Protein AF-W5NMB2-F1 (afdb_monomer_lite)

InterPro domains:
  IPR001878 Zinc finger, CCHC-type [PF00098] (27-44)
  IPR001878 Zinc finger, CCHC-type [PS50158] (29-44)
  IPR001878 Zinc finger, CCHC-type [PS50158] (66-81)
  IPR001878 Zinc finger, CCHC-type [SM00343] (28-44)
  IPR001878 Zinc finger, CCHC-type [SM00343] (48-62)
  IPR001878 Zinc finger, CCHC-type [SM00343] (65-81)
  IPR036875 Zinc finger, CCHC-type superfamily [SSF57756] (23-62)
  IPR036875 Zinc finger, CCHC-type superfamily [SSF57756] (63-87)

Sequence (102 aa):
PGGVLHPPATFYIGPNWGYLVYPGQPKTCRKCGQEGHLVVNCTEQLWRRCGQVGHAAVSCHHTLVCNLCGEQGHLYRACPKKTKSFASIVAGGGKDQVRTQA

pLDDT: mean 77.11, std 14.07, range [32.47, 91.25]

Radius of gyration: 18.18 Å; chains: 1; bounding box: 44×43×46 Å

Structure (mmCIF, N/CA/C/O backbone):
data_AF-W5NMB2-F1
#
_entry.id   AF-W5NMB2-F1
#
loop_
_atom_site.group_PDB
_atom_site.id
_atom_site.type_symbol
_atom_site.label_atom_id
_atom_site.label_alt_id
_atom_site.label_comp_id
_atom_site.label_asym_id
_atom_site.label_entity_id
_atom_site.label_seq_id
_atom_site.pdbx_PDB_ins_code
_atom_site.Cartn_x
_atom_site.Cartn_y
_atom_site.Cartn_z
_atom_site.occupancy
_atom_site.B_iso_or_equiv
_atom_site.auth_seq_id
_atom_site.auth_comp_id
_atom_site.auth_asym_id
_atom_site.auth_atom_id
_atom_site.pdbx_PDB_model_num
ATOM 1 N N . PRO A 1 1 ? -9.542 -24.004 -5.623 1.00 42.84 1 PRO A N 1
ATOM 2 C CA . PRO A 1 1 ? -8.303 -23.625 -4.900 1.00 42.84 1 PRO A CA 1
ATOM 3 C C . PRO A 1 1 ? -7.428 -22.693 -5.764 1.00 42.84 1 PRO A C 1
ATOM 5 O O . PRO A 1 1 ? -6.552 -23.150 -6.485 1.00 42.84 1 PRO A O 1
ATOM 8 N N . GLY A 1 2 ? -7.730 -21.390 -5.747 1.00 57.59 2 GLY A N 1
ATOM 9 C CA . GLY A 1 2 ? -7.038 -20.355 -6.533 1.00 57.59 2 GLY A CA 1
ATOM 10 C C . GLY A 1 2 ? -5.907 -19.681 -5.755 1.00 57.59 2 GLY A C 1
ATOM 11 O O . GLY A 1 2 ? -5.925 -18.469 -5.574 1.00 57.59 2 GLY A O 1
ATOM 12 N N . GLY A 1 3 ? -4.980 -20.474 -5.216 1.00 61.31 3 GLY A N 1
ATOM 13 C CA . GLY A 1 3 ? -3.795 -19.949 -4.537 1.00 61.31 3 GLY A CA 1
ATOM 14 C C . GLY A 1 3 ? -2.722 -19.519 -5.537 1.00 61.31 3 GLY A C 1
ATOM 15 O O . GLY A 1 3 ? -2.587 -20.114 -6.603 1.00 61.31 3 GLY A O 1
ATOM 16 N N . VAL A 1 4 ? -1.939 -18.501 -5.185 1.00 70.00 4 VAL A N 1
ATOM 17 C CA . VAL A 1 4 ? -0.716 -18.143 -5.916 1.00 70.00 4 VAL A CA 1
ATOM 18 C C . VAL A 1 4 ? 0.434 -19.036 -5.450 1.00 70.00 4 VAL A C 1
ATOM 20 O O . VAL A 1 4 ? 0.690 -19.126 -4.252 1.00 70.00 4 VAL A O 1
ATOM 23 N N . LEU A 1 5 ? 1.128 -19.691 -6.389 1.00 79.19 5 LEU A N 1
ATOM 24 C CA . LEU A 1 5 ? 2.301 -20.534 -6.096 1.00 79.19 5 LEU A CA 1
ATOM 25 C C . LEU A 1 5 ? 3.455 -19.719 -5.502 1.00 79.19 5 LEU A C 1
ATOM 27 O O . LEU A 1 5 ? 4.138 -20.169 -4.586 1.00 79.19 5 LEU A O 1
ATOM 31 N N . HIS A 1 6 ? 3.635 -18.500 -6.007 1.00 81.12 6 HIS A N 1
ATOM 32 C CA . HIS A 1 6 ? 4.664 -17.577 -5.561 1.00 81.12 6 HIS A CA 1
ATOM 33 C C . HIS A 1 6 ? 4.016 -16.275 -5.084 1.00 81.12 6 HIS A C 1
ATOM 35 O O . HIS A 1 6 ? 3.562 -15.482 -5.909 1.00 81.12 6 HIS A O 1
ATOM 41 N N . PRO A 1 7 ? 3.948 -16.016 -3.766 1.00 82.06 7 PRO A N 1
ATOM 42 C CA . PRO A 1 7 ? 3.503 -14.715 -3.288 1.00 82.06 7 PRO A CA 1
ATOM 43 C C . PRO A 1 7 ? 4.491 -13.622 -3.739 1.00 82.06 7 PRO A C 1
ATOM 45 O O . PRO A 1 7 ? 5.706 -13.863 -3.744 1.00 82.06 7 PRO A O 1
ATOM 48 N N . PRO A 1 8 ? 4.002 -12.418 -4.093 1.00 83.75 8 PRO A N 1
ATOM 49 C CA . PRO A 1 8 ? 4.860 -11.296 -4.454 1.00 83.75 8 PRO A CA 1
ATOM 50 C C . PRO A 1 8 ? 5.752 -10.895 -3.276 1.00 83.75 8 PRO A C 1
ATOM 52 O O . PRO A 1 8 ? 5.390 -11.079 -2.112 1.00 83.75 8 PRO A O 1
ATOM 55 N N . ALA A 1 9 ? 6.903 -10.286 -3.572 1.00 85.88 9 ALA A N 1
ATOM 56 C CA . ALA A 1 9 ? 7.874 -9.905 -2.540 1.00 85.88 9 ALA A CA 1
ATOM 57 C C . ALA A 1 9 ? 7.300 -8.933 -1.498 1.00 85.88 9 ALA A C 1
ATOM 59 O O . ALA A 1 9 ? 7.688 -8.937 -0.334 1.00 85.88 9 ALA A O 1
ATOM 60 N N . THR A 1 10 ? 6.343 -8.119 -1.934 1.00 83.94 10 THR A N 1
ATOM 61 C CA . THR A 1 10 ? 5.576 -7.185 -1.120 1.00 83.94 10 THR A CA 1
ATOM 62 C C . THR A 1 10 ? 4.109 -7.585 -1.213 1.00 83.94 10 THR A C 1
ATOM 64 O O . THR A 1 10 ? 3.551 -7.583 -2.310 1.00 83.94 10 THR A O 1
ATOM 67 N N . PHE A 1 11 ? 3.473 -7.878 -0.080 1.00 83.12 11 PHE A N 1
ATOM 68 C CA . PHE A 1 11 ? 2.065 -8.284 -0.034 1.00 83.12 11 PHE A CA 1
ATOM 69 C C . PHE A 1 11 ? 1.335 -7.680 1.170 1.00 83.12 11 PHE A C 1
ATOM 71 O O . PHE A 1 11 ? 1.953 -7.205 2.123 1.00 83.12 11 PHE A O 1
ATOM 78 N N . TYR A 1 12 ? 0.004 -7.702 1.122 1.00 76.88 12 TYR A N 1
ATOM 79 C CA . TYR A 1 12 ? -0.858 -7.224 2.200 1.00 76.88 12 TYR A CA 1
ATOM 80 C C . TYR A 1 12 ? -1.660 -8.386 2.787 1.00 76.88 12 TYR A C 1
ATOM 82 O O . TYR A 1 12 ? -2.298 -9.128 2.044 1.00 76.88 12 TYR A O 1
ATOM 90 N N . ILE A 1 13 ? -1.664 -8.512 4.114 1.00 81.81 13 ILE A N 1
ATOM 91 C CA . ILE A 1 13 ? -2.620 -9.338 4.863 1.00 81.81 13 ILE A CA 1
ATOM 92 C C . ILE A 1 13 ? -3.514 -8.365 5.631 1.00 81.81 13 ILE A C 1
ATOM 94 O O . ILE A 1 13 ? -3.160 -7.881 6.711 1.00 81.81 13 ILE A O 1
ATOM 98 N N . GLY A 1 14 ? -4.640 -8.000 5.019 1.00 76.19 14 GLY A N 1
ATOM 99 C CA . GLY A 1 14 ? -5.503 -6.925 5.508 1.00 76.19 14 GLY A CA 1
ATOM 100 C C . GLY A 1 14 ? -4.740 -5.592 5.608 1.00 76.19 14 GLY A C 1
ATOM 101 O O . GLY A 1 14 ? -4.215 -5.112 4.601 1.00 76.19 14 GLY A O 1
ATOM 102 N N . PRO A 1 15 ? -4.636 -4.969 6.798 1.00 69.81 15 PRO A N 1
ATOM 103 C CA . PRO A 1 15 ? -3.921 -3.704 6.975 1.00 69.81 15 PRO A CA 1
ATOM 104 C C . PRO A 1 15 ? -2.397 -3.862 7.071 1.00 69.81 15 PRO A C 1
ATOM 106 O O . PRO A 1 15 ? -1.683 -2.857 7.046 1.00 69.81 15 PRO A O 1
ATOM 109 N N . ASN A 1 16 ? -1.898 -5.091 7.215 1.00 77.81 16 ASN A N 1
ATOM 110 C CA . ASN A 1 16 ? -0.488 -5.347 7.465 1.00 77.81 16 ASN A CA 1
ATOM 111 C C . ASN A 1 16 ? 0.248 -5.537 6.145 1.00 77.81 16 ASN A C 1
ATOM 113 O O . ASN A 1 16 ? -0.084 -6.423 5.358 1.00 77.81 16 ASN A O 1
ATOM 117 N N . TRP A 1 17 ? 1.263 -4.710 5.922 1.00 80.75 17 TRP A N 1
ATOM 118 C CA . TRP A 1 17 ? 2.194 -4.887 4.820 1.00 80.75 17 TRP A CA 1
ATOM 119 C C . TRP A 1 17 ? 3.319 -5.829 5.268 1.00 80.75 17 TRP A C 1
ATOM 121 O O . TRP A 1 17 ? 4.010 -5.548 6.246 1.00 80.75 17 TRP A O 1
ATOM 131 N N . GLY A 1 18 ? 3.471 -6.951 4.562 1.00 85.69 18 GLY A N 1
ATOM 132 C CA . GLY A 1 18 ? 4.564 -7.905 4.726 1.00 85.69 18 GLY A CA 1
ATOM 133 C C . GLY A 1 18 ? 5.584 -7.852 3.586 1.00 85.69 18 GLY A C 1
ATOM 134 O O . GLY A 1 18 ? 5.281 -7.447 2.457 1.00 85.69 18 GLY A O 1
ATOM 135 N N . TYR A 1 19 ? 6.799 -8.297 3.900 1.00 88.62 19 TYR A N 1
ATOM 136 C CA . TYR A 1 19 ? 7.879 -8.510 2.943 1.00 88.62 19 TYR A CA 1
ATOM 137 C C . TYR A 1 19 ? 8.383 -9.949 3.064 1.00 88.62 19 TYR A C 1
ATOM 139 O O . TYR A 1 19 ? 8.666 -10.405 4.170 1.00 88.62 19 TYR A O 1
ATOM 147 N N . LEU A 1 20 ? 8.487 -10.659 1.944 1.00 88.25 20 LEU A N 1
ATOM 148 C CA . LEU A 1 20 ? 8.987 -12.033 1.886 1.00 88.25 20 LEU A CA 1
ATOM 149 C C . LEU A 1 20 ? 9.894 -12.176 0.673 1.00 88.25 20 LEU A C 1
ATOM 151 O O . LEU A 1 20 ? 9.451 -11.926 -0.444 1.00 88.25 20 LEU A O 1
ATOM 155 N N . VAL A 1 21 ? 11.134 -12.611 0.894 1.00 88.38 21 VAL A N 1
ATOM 156 C CA . VAL A 1 21 ? 12.099 -12.891 -0.174 1.00 88.38 21 VAL A CA 1
ATOM 157 C C . VAL A 1 21 ? 12.674 -14.280 -0.007 1.00 88.38 21 VAL A C 1
ATOM 159 O O . VAL A 1 21 ? 13.128 -14.632 1.078 1.00 88.38 21 VAL A O 1
ATOM 162 N N . TYR A 1 22 ? 12.674 -15.051 -1.091 1.00 89.69 22 TYR A N 1
ATOM 163 C CA . TYR A 1 22 ? 13.294 -16.371 -1.153 1.00 89.69 22 TYR A CA 1
ATOM 164 C C . TYR A 1 22 ? 13.955 -16.607 -2.522 1.00 89.69 22 TYR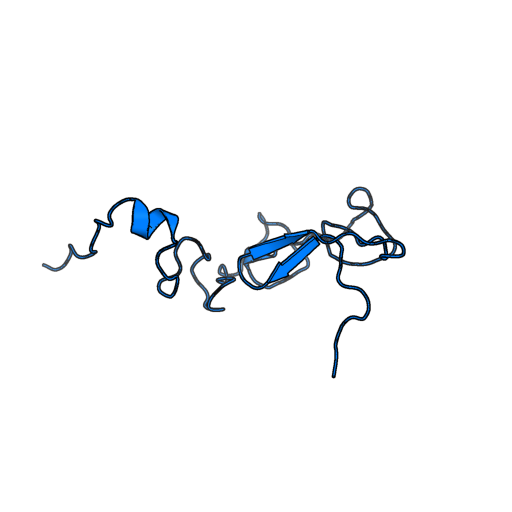 A C 1
ATOM 166 O O . TYR A 1 22 ? 13.579 -15.965 -3.511 1.00 89.69 22 TYR A O 1
ATOM 174 N N . PRO A 1 23 ? 14.956 -17.504 -2.606 1.00 91.25 23 PRO A N 1
ATOM 175 C CA . PRO A 1 23 ? 15.595 -17.853 -3.872 1.00 91.25 23 PRO A CA 1
ATOM 176 C C . PRO A 1 23 ? 14.581 -18.377 -4.896 1.00 91.25 23 PRO A C 1
ATOM 178 O O . PRO A 1 23 ? 13.762 -19.233 -4.577 1.00 91.25 23 PRO A O 1
ATOM 181 N N . GLY A 1 24 ? 14.634 -17.865 -6.127 1.00 87.62 24 GLY A N 1
ATOM 182 C CA . GLY A 1 24 ? 13.701 -18.246 -7.196 1.00 87.62 24 GLY A CA 1
ATOM 183 C C . GLY A 1 24 ? 12.357 -17.510 -7.178 1.00 87.62 24 GLY A C 1
ATOM 184 O O . GLY A 1 24 ? 11.517 -17.781 -8.029 1.00 87.62 24 GLY A O 1
ATOM 185 N N . GLN A 1 25 ? 12.144 -16.561 -6.260 1.00 87.69 25 GLN A N 1
ATOM 186 C CA . GLN A 1 25 ? 10.933 -15.744 -6.268 1.00 87.69 25 GLN A CA 1
ATOM 187 C C . GLN A 1 25 ? 10.862 -14.858 -7.530 1.00 87.69 25 GLN A C 1
ATOM 189 O O . GLN A 1 25 ? 11.821 -14.128 -7.823 1.00 87.69 25 GLN A O 1
ATOM 194 N N . PRO A 1 26 ? 9.726 -14.852 -8.251 1.00 87.06 26 PRO A N 1
ATOM 195 C CA . PRO A 1 26 ? 9.517 -13.974 -9.394 1.00 87.06 26 PRO A CA 1
ATOM 196 C C . PRO A 1 26 ? 9.627 -12.494 -9.017 1.00 87.06 26 PRO A C 1
ATOM 198 O O . PRO A 1 26 ? 9.129 -12.039 -7.982 1.00 87.06 26 PRO A O 1
ATOM 201 N N . LYS A 1 27 ? 10.268 -11.704 -9.884 1.00 84.75 27 LYS A N 1
ATOM 202 C CA . LYS A 1 27 ? 10.339 -10.251 -9.706 1.00 84.75 27 LYS A CA 1
ATOM 203 C C . LYS A 1 27 ? 9.006 -9.622 -10.099 1.00 84.75 27 LYS A C 1
ATOM 205 O O . LYS A 1 27 ? 8.700 -9.466 -11.278 1.00 84.75 27 LYS A O 1
ATOM 210 N N . THR A 1 28 ? 8.253 -9.204 -9.091 1.00 87.25 28 THR A N 1
ATOM 211 C CA . THR A 1 28 ? 6.995 -8.470 -9.253 1.00 87.25 28 THR A CA 1
ATOM 212 C C . THR A 1 28 ? 7.207 -6.970 -9.075 1.00 87.25 28 THR A C 1
ATOM 214 O O . THR A 1 28 ? 7.939 -6.526 -8.181 1.00 87.25 28 THR A O 1
ATOM 217 N N . CYS A 1 29 ? 6.506 -6.162 -9.861 1.00 86.56 29 CYS A N 1
ATOM 218 C CA . CYS A 1 29 ? 6.466 -4.720 -9.699 1.00 86.56 29 CYS A CA 1
ATOM 219 C C . CYS A 1 29 ? 5.879 -4.353 -8.328 1.00 86.56 29 CYS A C 1
ATOM 221 O O . CYS A 1 29 ? 4.721 -4.636 -8.040 1.00 86.56 29 CYS A O 1
ATOM 223 N N . ARG A 1 30 ? 6.639 -3.647 -7.482 1.00 82.31 30 ARG A N 1
ATOM 224 C CA . ARG A 1 30 ? 6.155 -3.225 -6.150 1.00 82.31 30 ARG A CA 1
ATOM 225 C C . ARG A 1 30 ? 5.009 -2.207 -6.209 1.00 82.31 30 ARG A C 1
ATOM 227 O O . ARG A 1 30 ? 4.324 -2.008 -5.212 1.00 82.31 30 ARG A O 1
ATOM 234 N N . LYS A 1 31 ? 4.811 -1.553 -7.360 1.00 81.56 31 LYS A N 1
ATOM 235 C CA . LYS A 1 31 ? 3.757 -0.555 -7.563 1.00 81.56 31 LYS A CA 1
ATOM 236 C C . LYS A 1 31 ? 2.426 -1.214 -7.902 1.00 81.56 31 LYS A C 1
ATOM 238 O O . LYS A 1 31 ? 1.458 -0.924 -7.205 1.00 81.56 31 LYS A O 1
ATOM 243 N N . CYS A 1 32 ? 2.363 -2.109 -8.894 1.00 83.00 32 CYS A N 1
ATOM 244 C CA . CYS A 1 32 ? 1.117 -2.759 -9.336 1.00 83.00 32 CYS A CA 1
ATOM 245 C C . CYS A 1 32 ? 0.953 -4.218 -8.864 1.00 83.00 32 CYS A C 1
ATOM 247 O O . CYS A 1 32 ? -0.177 -4.637 -8.632 1.00 83.00 32 CYS A O 1
ATOM 249 N N . GLY A 1 33 ? 2.041 -4.943 -8.603 1.00 80.88 33 GLY A N 1
ATOM 250 C CA . GLY A 1 33 ? 2.051 -6.355 -8.199 1.00 80.88 33 GLY A CA 1
ATOM 251 C C . GLY A 1 33 ? 2.241 -7.344 -9.353 1.00 80.88 33 GLY A C 1
ATOM 252 O O . GLY A 1 33 ? 2.428 -8.524 -9.091 1.00 80.88 33 GLY A O 1
ATOM 253 N N . GLN A 1 34 ? 2.227 -6.875 -10.605 1.00 83.12 34 GLN A N 1
ATOM 254 C CA . GLN A 1 34 ? 2.389 -7.714 -11.796 1.00 83.12 34 GLN A CA 1
ATOM 255 C C . GLN A 1 34 ? 3.854 -8.074 -12.061 1.00 83.12 34 GLN A C 1
ATOM 257 O O . GLN A 1 34 ? 4.767 -7.324 -11.703 1.00 83.12 34 GLN A O 1
ATOM 262 N N . GLU A 1 35 ? 4.071 -9.209 -12.713 1.00 84.50 35 GLU A N 1
ATOM 263 C CA . GLU A 1 35 ? 5.388 -9.662 -13.167 1.00 84.50 35 GLU A CA 1
ATOM 264 C C . GLU A 1 35 ? 5.810 -8.964 -14.475 1.00 84.50 35 GLU A C 1
ATOM 266 O O . GLU A 1 35 ? 5.037 -8.243 -15.109 1.00 84.50 35 GLU A O 1
ATOM 271 N N . GLY A 1 36 ? 7.076 -9.130 -14.867 1.00 87.12 36 GLY A N 1
ATOM 272 C CA . GLY A 1 36 ? 7.588 -8.665 -16.164 1.00 87.12 36 GLY A CA 1
ATOM 273 C C . GLY A 1 36 ? 8.079 -7.213 -16.216 1.00 87.12 36 GLY A C 1
ATOM 274 O O . GLY A 1 36 ? 8.689 -6.822 -17.207 1.00 87.12 36 GLY A O 1
ATOM 275 N N . HIS A 1 37 ? 7.893 -6.412 -15.160 1.00 90.25 37 HIS A N 1
ATOM 276 C CA . HIS A 1 37 ? 8.438 -5.051 -15.097 1.00 90.25 37 HIS A CA 1
ATOM 277 C C . HIS A 1 37 ? 8.801 -4.597 -13.674 1.00 90.25 37 HIS A C 1
ATOM 279 O O . HIS A 1 37 ? 8.346 -5.143 -12.670 1.00 90.25 37 HIS A O 1
ATOM 285 N N . LEU A 1 38 ? 9.638 -3.558 -13.590 1.00 88.12 38 LEU A N 1
ATOM 286 C CA . LEU A 1 38 ? 9.994 -2.876 -12.343 1.00 88.12 38 LEU A CA 1
ATOM 287 C C . LEU A 1 38 ? 9.169 -1.597 -12.169 1.00 88.12 38 LEU A C 1
ATOM 289 O O . LEU A 1 38 ? 8.570 -1.099 -13.116 1.00 88.12 38 LEU A O 1
ATOM 293 N N . VAL A 1 39 ? 9.189 -1.027 -10.959 1.00 85.38 39 VAL A N 1
ATOM 294 C CA . VAL A 1 39 ? 8.443 0.202 -10.618 1.00 85.38 39 VAL A CA 1
ATOM 295 C C . VAL A 1 39 ? 8.721 1.346 -11.597 1.00 85.38 39 VAL A C 1
ATOM 297 O O . VAL A 1 39 ? 7.796 2.062 -11.962 1.00 85.38 39 VAL A O 1
ATOM 300 N N . VAL A 1 40 ? 9.971 1.477 -12.049 1.00 87.19 40 VAL A N 1
ATOM 301 C CA . VAL A 1 40 ? 10.404 2.513 -13.001 1.00 87.19 40 VAL A CA 1
ATOM 302 C C . VAL A 1 40 ? 9.724 2.408 -14.368 1.00 87.19 40 VAL A C 1
ATOM 304 O O . VAL A 1 40 ? 9.495 3.423 -15.007 1.00 87.19 40 VAL A O 1
ATOM 307 N N . ASN A 1 41 ? 9.331 1.199 -14.774 1.00 89.25 41 ASN A N 1
ATOM 308 C CA . ASN A 1 41 ? 8.675 0.926 -16.054 1.00 89.25 41 ASN A CA 1
ATOM 309 C C . ASN A 1 41 ? 7.163 0.701 -15.880 1.00 89.25 41 ASN A C 1
ATOM 311 O O . ASN A 1 41 ? 6.503 0.173 -16.769 1.00 89.25 41 ASN A O 1
ATOM 315 N N . CYS A 1 42 ? 6.606 1.036 -14.712 1.00 87.12 42 CYS A N 1
ATOM 316 C CA . CYS A 1 42 ? 5.207 0.779 -14.399 1.00 87.12 42 CYS A CA 1
ATOM 317 C C . CYS A 1 42 ? 4.317 1.941 -14.851 1.00 87.12 42 CYS A C 1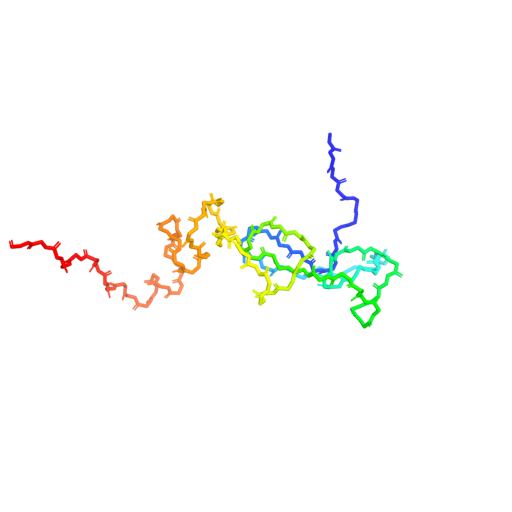
ATOM 319 O O . CYS A 1 42 ? 4.225 2.976 -14.178 1.00 87.12 42 CYS A O 1
ATOM 321 N N . THR A 1 43 ? 3.619 1.731 -15.963 1.00 85.12 43 THR A N 1
ATOM 322 C CA . THR A 1 43 ? 2.661 2.674 -16.561 1.00 85.12 43 THR A CA 1
ATOM 323 C C . THR A 1 43 ? 1.332 2.743 -15.807 1.00 85.12 43 THR A C 1
ATOM 325 O O . THR A 1 43 ? 0.646 3.762 -15.861 1.00 85.12 43 THR A O 1
ATOM 328 N N . GLU A 1 44 ? 1.001 1.705 -15.039 1.00 81.44 44 GLU A N 1
ATOM 329 C CA . GLU A 1 44 ? -0.236 1.618 -14.264 1.00 81.44 44 GLU A CA 1
ATOM 330 C C . GLU A 1 44 ? -0.346 2.739 -13.220 1.00 81.44 44 GLU A C 1
ATOM 332 O O . GLU A 1 44 ? 0.552 2.944 -12.396 1.00 81.44 44 GLU A O 1
ATOM 337 N N . GLN A 1 45 ? -1.470 3.451 -13.207 1.00 78.44 45 GLN A N 1
ATOM 338 C CA . GLN A 1 45 ? -1.827 4.384 -12.136 1.00 78.44 45 GLN A CA 1
ATOM 339 C C . GLN A 1 45 ? -2.687 3.631 -11.129 1.00 78.44 45 GLN A C 1
ATOM 341 O O . GLN A 1 45 ? -3.720 3.080 -11.495 1.00 78.44 45 GLN A O 1
ATOM 346 N N . LEU A 1 46 ? -2.251 3.525 -9.871 1.00 76.50 46 LEU A N 1
ATOM 347 C CA . LEU A 1 46 ? -2.964 2.697 -8.895 1.00 76.50 46 LEU A CA 1
ATOM 348 C C . LEU A 1 46 ? -3.172 3.436 -7.582 1.00 76.50 46 LEU A C 1
ATOM 350 O O . LEU A 1 46 ? -2.218 3.882 -6.939 1.00 76.50 46 LEU A O 1
ATOM 354 N N . TRP A 1 47 ? -4.426 3.465 -7.141 1.00 80.81 47 TRP A N 1
ATOM 355 C CA . TRP A 1 47 ? -4.831 4.004 -5.858 1.00 80.81 47 TRP A CA 1
ATOM 356 C C . TRP A 1 47 ? -5.561 2.955 -5.026 1.00 80.81 47 TRP A C 1
ATOM 358 O O . TRP A 1 47 ? -6.778 2.804 -5.041 1.00 80.81 47 TRP A O 1
ATOM 368 N N . ARG A 1 48 ? -4.793 2.243 -4.205 1.00 75.81 48 ARG A N 1
ATOM 369 C CA . ARG A 1 48 ? -5.287 1.070 -3.470 1.00 75.81 48 ARG A CA 1
ATOM 370 C C . ARG A 1 48 ? -6.239 1.390 -2.312 1.00 75.81 48 ARG A C 1
ATOM 372 O O . ARG A 1 48 ? -6.803 0.472 -1.735 1.00 75.81 48 ARG A O 1
ATOM 379 N N . ARG A 1 49 ? -6.415 2.665 -1.938 1.00 77.94 49 ARG A N 1
ATOM 380 C CA . ARG A 1 49 ? -7.242 3.047 -0.775 1.00 77.94 49 ARG A CA 1
ATOM 381 C C . ARG A 1 49 ? -8.739 3.105 -1.062 1.00 77.94 49 ARG A C 1
ATOM 383 O O . ARG A 1 49 ? -9.511 3.148 -0.116 1.00 77.94 49 ARG A O 1
ATOM 390 N N . CYS A 1 50 ? -9.143 3.120 -2.327 1.00 79.94 50 CYS A N 1
ATOM 391 C CA . CYS A 1 50 ? -10.555 3.070 -2.715 1.00 79.94 50 CYS A CA 1
ATOM 392 C C . CYS A 1 50 ? -11.011 1.672 -3.165 1.00 79.94 50 CYS A C 1
ATOM 394 O O . CYS A 1 50 ? -12.148 1.497 -3.587 1.00 79.94 50 CYS A O 1
ATOM 396 N N . GLY A 1 51 ? -10.116 0.677 -3.131 1.00 73.56 51 GLY A N 1
ATOM 397 C CA . GLY A 1 51 ? -10.395 -0.676 -3.617 1.00 73.56 51 GLY A CA 1
ATOM 398 C C . GLY A 1 51 ? -10.406 -0.835 -5.144 1.00 73.56 51 GLY A C 1
ATOM 399 O O . GLY A 1 51 ? -10.498 -1.962 -5.615 1.00 73.56 51 GLY A O 1
ATOM 400 N N . GLN A 1 52 ? -10.268 0.249 -5.916 1.00 74.56 52 GLN A N 1
ATOM 401 C CA . GLN A 1 52 ? -10.190 0.224 -7.381 1.00 74.56 52 GLN A CA 1
ATOM 402 C C . GLN A 1 52 ? -8.762 0.484 -7.882 1.00 74.56 52 GLN A C 1
ATOM 404 O O . GLN A 1 52 ? -7.957 1.156 -7.235 1.00 74.56 52 GLN A O 1
ATOM 409 N N . VAL A 1 53 ? -8.440 -0.061 -9.053 1.00 73.12 53 VAL A N 1
ATOM 410 C CA . VAL A 1 53 ? -7.164 0.147 -9.760 1.00 73.12 53 VAL A CA 1
ATOM 411 C C . VAL A 1 53 ? -7.378 1.048 -10.983 1.00 73.12 53 VAL A C 1
ATOM 413 O O . VAL A 1 53 ? -8.515 1.290 -11.372 1.00 73.12 53 VAL A O 1
ATOM 416 N N . GLY A 1 54 ? -6.307 1.583 -11.576 1.00 79.50 54 GLY A N 1
ATOM 417 C CA . GLY A 1 54 ? -6.384 2.353 -12.828 1.00 79.50 54 GLY A CA 1
ATOM 418 C C . GLY A 1 54 ? -6.435 3.880 -12.685 1.00 79.50 54 GLY A C 1
ATOM 419 O O . GLY A 1 54 ? -6.605 4.574 -13.681 1.00 79.50 54 GLY A O 1
ATOM 420 N N . HIS A 1 55 ? -6.273 4.437 -11.481 1.00 81.69 55 HIS A N 1
ATOM 421 C CA . HIS A 1 55 ? -6.179 5.886 -11.279 1.00 81.69 55 HIS A CA 1
ATOM 422 C C . HIS A 1 55 ? -5.211 6.268 -10.152 1.00 81.69 55 HIS A C 1
ATOM 424 O O . HIS A 1 55 ? -4.845 5.452 -9.303 1.00 81.69 55 HIS A O 1
ATOM 430 N N . ALA A 1 56 ? -4.784 7.530 -10.148 1.00 82.25 56 ALA A N 1
ATOM 431 C CA . ALA A 1 56 ? -3.952 8.114 -9.100 1.00 82.25 56 ALA A CA 1
ATOM 432 C C . ALA A 1 56 ? -4.806 8.705 -7.968 1.00 82.25 56 ALA A C 1
ATOM 434 O O . ALA A 1 56 ? -5.980 9.003 -8.154 1.00 82.25 56 ALA A O 1
ATOM 435 N N . ALA A 1 57 ? -4.189 8.956 -6.811 1.00 78.56 57 ALA A N 1
ATOM 436 C CA . ALA A 1 57 ? -4.843 9.544 -5.636 1.00 78.56 57 ALA A CA 1
ATOM 437 C C . ALA A 1 57 ? -5.687 10.793 -5.946 1.00 78.56 57 ALA A C 1
ATOM 439 O O . ALA A 1 57 ? -6.782 10.949 -5.418 1.00 78.56 57 ALA A O 1
ATOM 440 N N . VAL A 1 58 ? -5.160 11.666 -6.809 1.00 81.38 58 VAL A N 1
ATOM 441 C CA . VAL A 1 58 ? -5.767 12.952 -7.189 1.00 81.38 58 VAL A CA 1
ATOM 442 C C . VAL A 1 58 ? -7.023 12.764 -8.044 1.00 81.38 58 VAL A C 1
ATOM 444 O O . VAL A 1 58 ? -7.928 13.586 -7.994 1.00 81.38 58 VAL A O 1
ATOM 447 N N . SER A 1 59 ? -7.101 11.664 -8.789 1.00 81.81 59 SER A N 1
ATOM 448 C CA . SER A 1 59 ? -8.217 11.335 -9.683 1.00 81.81 59 SER A CA 1
ATOM 449 C C . SER A 1 59 ? -9.197 10.337 -9.052 1.00 81.81 59 SER A C 1
ATOM 451 O O . SER A 1 59 ? -10.036 9.763 -9.741 1.00 81.81 59 SER A O 1
ATOM 453 N N . CYS A 1 60 ? -9.075 10.073 -7.747 1.00 83.50 60 CYS A N 1
ATOM 454 C CA . CYS A 1 60 ? -9.965 9.166 -7.035 1.00 83.50 60 CYS A CA 1
ATOM 455 C C . CYS A 1 60 ? -11.275 9.872 -6.677 1.00 83.50 60 CYS A C 1
ATOM 457 O O . CYS A 1 60 ? -11.323 10.665 -5.741 1.00 83.50 60 CYS A O 1
ATOM 459 N N . HIS A 1 61 ? -12.356 9.512 -7.366 1.00 84.31 61 HIS A N 1
ATOM 460 C CA . HIS A 1 61 ? -13.717 9.968 -7.042 1.00 84.31 61 HIS A CA 1
ATOM 461 C C . HIS A 1 61 ? -14.484 8.995 -6.136 1.00 84.31 61 HIS A C 1
ATOM 463 O O . HIS A 1 61 ? -15.675 9.162 -5.901 1.00 84.31 61 HIS A O 1
ATOM 469 N N . HIS A 1 62 ? -13.822 7.934 -5.675 1.00 83.31 62 HIS A N 1
ATOM 470 C CA . HIS A 1 62 ? -14.438 6.877 -4.882 1.00 83.31 62 HIS A CA 1
ATOM 471 C C . HIS A 1 62 ? -14.187 7.092 -3.391 1.00 83.31 62 HIS A C 1
ATOM 473 O O . HIS A 1 62 ? -13.159 7.641 -2.979 1.00 83.31 62 HIS A O 1
ATOM 479 N N . THR A 1 63 ? -15.124 6.621 -2.574 1.00 84.75 63 THR A N 1
ATOM 480 C CA . THR A 1 63 ? -14.977 6.590 -1.121 1.00 84.75 63 THR A CA 1
ATOM 481 C C . THR A 1 63 ? -13.834 5.660 -0.726 1.00 84.75 63 THR A C 1
ATOM 483 O O . THR A 1 63 ? -13.559 4.636 -1.353 1.00 84.75 63 THR A O 1
ATOM 486 N N . LEU A 1 64 ? -13.123 6.041 0.333 1.00 86.69 64 LEU A N 1
ATOM 487 C CA . LEU A 1 64 ? -12.053 5.217 0.882 1.00 86.69 64 LEU A CA 1
ATOM 488 C C . LEU A 1 64 ? -12.648 3.928 1.446 1.00 86.69 64 LEU A C 1
ATOM 490 O O . LEU A 1 64 ? -13.673 3.982 2.118 1.00 86.69 64 LEU A O 1
ATOM 494 N N . VAL A 1 65 ? -11.990 2.801 1.206 1.00 88.06 65 VAL A N 1
ATOM 495 C CA . VAL A 1 65 ? -12.374 1.491 1.734 1.00 88.06 65 VAL A CA 1
ATOM 496 C C . VAL A 1 65 ? -11.398 1.104 2.835 1.00 88.06 65 VAL A C 1
ATOM 498 O O . VAL A 1 65 ? -10.176 1.240 2.707 1.00 88.06 65 VAL A O 1
ATOM 501 N N . CYS A 1 66 ? -11.932 0.610 3.943 1.00 87.12 66 CYS A N 1
ATOM 502 C CA . CYS A 1 66 ? -11.133 0.166 5.062 1.00 87.12 66 CYS A CA 1
ATOM 503 C C . CYS A 1 66 ? -10.496 -1.199 4.784 1.00 87.12 66 CYS A C 1
ATOM 505 O O . CYS A 1 66 ? -11.187 -2.204 4.662 1.00 87.12 66 CYS A O 1
ATOM 507 N N . ASN A 1 67 ? -9.164 -1.267 4.814 1.00 82.56 67 ASN A N 1
ATOM 508 C CA . ASN A 1 67 ? -8.417 -2.517 4.606 1.00 82.56 67 ASN A CA 1
ATOM 509 C C . ASN A 1 67 ? -8.563 -3.560 5.736 1.00 82.56 67 ASN A C 1
ATOM 511 O O . ASN A 1 67 ? -7.973 -4.632 5.641 1.00 82.56 67 ASN A O 1
ATOM 515 N N . LEU A 1 68 ? -9.277 -3.243 6.825 1.00 84.81 68 LEU A N 1
ATOM 516 C CA . LEU A 1 68 ? -9.567 -4.194 7.905 1.00 84.81 68 LEU A CA 1
ATOM 517 C C . LEU A 1 68 ? -10.991 -4.743 7.818 1.00 84.81 68 LEU A C 1
ATOM 519 O O . LEU A 1 68 ? -11.161 -5.954 7.868 1.00 84.81 68 LEU A O 1
ATOM 523 N N . CYS A 1 69 ? -12.003 -3.876 7.721 1.00 87.38 69 CYS A N 1
ATOM 524 C CA . CYS A 1 69 ? -13.408 -4.300 7.747 1.00 87.38 69 CYS A CA 1
ATOM 525 C C . CYS A 1 69 ? -14.099 -4.304 6.378 1.00 87.38 69 CYS A C 1
ATOM 527 O O . CYS A 1 69 ? -15.227 -4.776 6.292 1.00 87.38 69 CYS A O 1
ATOM 529 N N . GLY A 1 70 ? -13.467 -3.762 5.334 1.00 85.81 70 GLY A N 1
ATOM 530 C CA . GLY A 1 70 ? -14.036 -3.666 3.986 1.00 85.81 70 GLY A CA 1
ATOM 531 C C . GLY A 1 70 ? -15.110 -2.587 3.804 1.00 85.81 70 GLY A C 1
ATOM 532 O O . GLY A 1 70 ? -15.597 -2.407 2.693 1.00 85.81 70 GLY A O 1
ATOM 533 N N . GLU A 1 71 ? -15.479 -1.852 4.855 1.00 88.69 71 GLU A N 1
ATOM 534 C CA . GLU A 1 71 ? -16.489 -0.790 4.772 1.00 88.69 71 GLU A CA 1
ATOM 535 C C . GLU A 1 71 ? -15.919 0.496 4.163 1.00 88.69 71 GLU A C 1
ATOM 537 O O . GLU A 1 71 ? -14.730 0.802 4.292 1.00 88.69 71 GLU A O 1
ATOM 542 N N . GLN A 1 72 ? -16.787 1.263 3.507 1.00 89.50 72 GLN A N 1
ATOM 543 C CA . GLN A 1 72 ? -16.445 2.547 2.902 1.00 89.50 72 GLN A CA 1
ATOM 544 C C . GLN A 1 72 ? -16.468 3.696 3.927 1.00 89.50 72 GLN A C 1
ATOM 546 O O . GLN A 1 72 ? -17.051 3.595 5.005 1.00 89.50 72 GLN A O 1
ATOM 551 N N . GLY A 1 73 ? -15.841 4.819 3.577 1.00 88.62 73 GLY A N 1
ATOM 552 C CA . GLY A 1 73 ? -15.884 6.075 4.331 1.00 88.62 73 GLY A CA 1
ATOM 553 C C . GLY A 1 73 ? -14.761 6.258 5.354 1.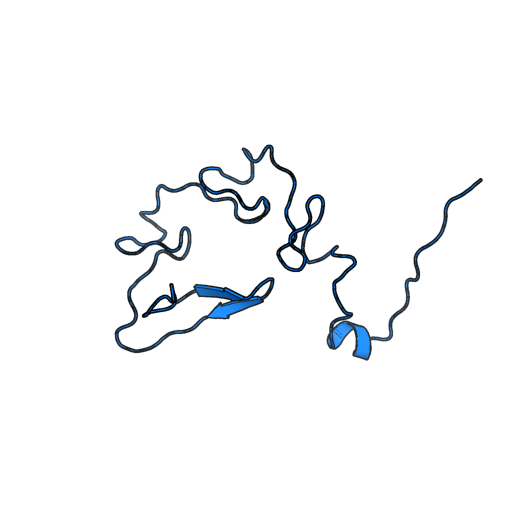00 88.62 73 GLY A C 1
ATOM 554 O O . GLY A 1 73 ? -14.607 7.352 5.890 1.00 88.62 73 GLY A O 1
ATOM 555 N N . HIS A 1 74 ? -13.931 5.241 5.602 1.00 89.00 74 HIS A N 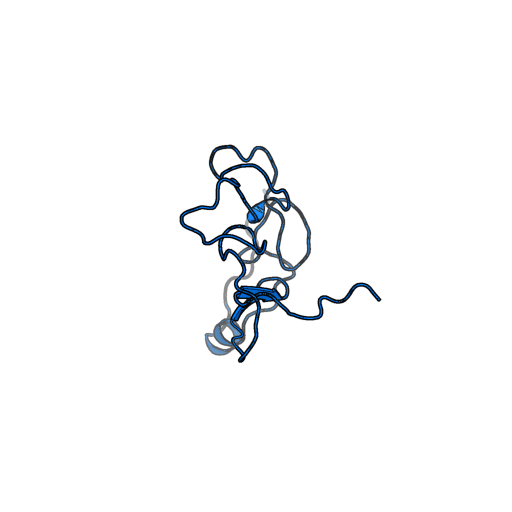1
ATOM 556 C CA . HIS A 1 74 ? -12.807 5.349 6.532 1.00 89.00 74 HIS A CA 1
ATOM 557 C C . HIS A 1 74 ? -11.615 4.471 6.131 1.00 89.00 74 HIS A C 1
ATOM 559 O O . HIS A 1 74 ? -11.735 3.490 5.403 1.00 89.00 74 HIS A O 1
ATOM 565 N N . LEU A 1 75 ? -10.432 4.818 6.640 1.00 86.44 75 LEU A N 1
ATOM 566 C CA . LEU A 1 75 ? -9.228 3.990 6.534 1.00 86.44 75 LEU A CA 1
ATOM 567 C C . LEU A 1 75 ? -9.039 3.166 7.806 1.00 86.44 75 LEU A C 1
ATOM 569 O O . LEU A 1 75 ? -9.555 3.526 8.860 1.00 86.44 75 LEU A O 1
ATOM 573 N N . TYR A 1 76 ? -8.191 2.134 7.745 1.00 83.81 76 TYR A N 1
ATOM 574 C CA . TYR A 1 76 ? -7.837 1.289 8.897 1.00 83.81 76 TYR A CA 1
ATOM 575 C C . TYR A 1 76 ? -7.564 2.076 10.192 1.00 83.81 76 TYR A C 1
ATOM 577 O O . TYR A 1 76 ? -7.993 1.672 11.268 1.00 83.81 76 TYR A O 1
ATOM 585 N N . ARG A 1 77 ? -6.886 3.229 10.097 1.00 82.94 77 ARG A N 1
ATOM 586 C CA . ARG A 1 77 ? -6.557 4.080 11.254 1.00 82.94 77 ARG A CA 1
ATOM 587 C C . ARG A 1 77 ? -7.785 4.588 12.019 1.00 82.94 77 ARG A C 1
ATOM 589 O O . ARG A 1 77 ? -7.678 4.754 13.226 1.00 82.94 77 ARG A O 1
ATOM 596 N N . ALA A 1 78 ? -8.897 4.810 11.325 1.00 86.19 78 ALA A N 1
ATOM 597 C CA . ALA A 1 78 ? -10.162 5.300 11.869 1.00 86.19 78 ALA A CA 1
ATOM 598 C C . ALA A 1 78 ? -11.247 4.206 11.889 1.00 86.19 78 ALA A C 1
ATOM 600 O O . ALA A 1 78 ? -12.428 4.512 11.998 1.00 86.19 78 ALA A O 1
ATOM 601 N N . CYS A 1 79 ? -10.864 2.933 11.740 1.00 88.75 79 CYS A N 1
ATOM 602 C CA . CYS A 1 79 ? -11.827 1.844 11.700 1.00 88.75 79 CYS A CA 1
ATOM 603 C C . CYS A 1 79 ? -12.434 1.589 13.085 1.00 88.75 79 CYS A C 1
ATOM 605 O O . CYS A 1 79 ? -11.680 1.309 14.019 1.00 88.75 79 CYS A O 1
ATOM 607 N N . PRO A 1 80 ? -13.773 1.607 13.227 1.00 87.19 80 PRO A N 1
ATOM 608 C CA . PRO A 1 80 ? -14.431 1.363 14.510 1.00 87.19 80 PRO A CA 1
ATOM 609 C C . PRO A 1 80 ? -14.259 -0.085 14.985 1.00 87.19 80 PRO A C 1
ATOM 611 O O . PRO A 1 80 ? -14.255 -0.349 16.181 1.00 87.19 80 PRO A O 1
ATOM 614 N N . LYS A 1 81 ? -14.049 -1.026 14.053 1.00 86.19 81 LYS A N 1
ATOM 615 C CA . LYS A 1 81 ? -13.779 -2.442 14.349 1.00 86.19 81 LYS A CA 1
ATOM 616 C C . LYS A 1 81 ? -12.303 -2.722 14.657 1.00 86.19 81 LYS A C 1
ATOM 618 O O . LYS A 1 81 ? -11.934 -3.871 14.890 1.00 86.19 81 LYS A O 1
ATOM 623 N N . LYS A 1 82 ? -11.432 -1.705 14.635 1.00 83.25 82 LYS A N 1
ATOM 624 C CA . LYS A 1 82 ? -10.016 -1.878 14.968 1.00 83.25 82 LYS A CA 1
ATOM 625 C C . LYS A 1 82 ? -9.873 -2.106 16.472 1.00 83.25 82 LYS A C 1
ATOM 627 O O . LYS A 1 82 ? -10.107 -1.203 17.271 1.00 83.25 82 LYS A O 1
ATOM 632 N N . THR A 1 83 ? -9.425 -3.298 16.851 1.00 76.88 83 THR A N 1
ATOM 633 C CA . THR A 1 83 ? -9.032 -3.591 18.232 1.00 76.88 83 THR A CA 1
ATOM 634 C C . THR A 1 83 ? -7.853 -2.704 18.644 1.00 76.88 83 THR A C 1
ATOM 636 O O . THR A 1 83 ? -6.986 -2.361 17.831 1.00 76.88 83 THR A O 1
ATOM 639 N N . LYS A 1 84 ? -7.835 -2.273 19.913 1.00 72.06 84 LYS A N 1
ATOM 640 C CA . LYS A 1 84 ? -6.747 -1.450 20.461 1.00 72.06 84 LYS A CA 1
ATOM 641 C C . LYS A 1 84 ? -5.429 -2.190 20.219 1.00 72.06 84 LYS A C 1
ATOM 643 O O . LYS A 1 84 ? -5.316 -3.367 20.550 1.00 72.06 84 LYS A O 1
ATOM 648 N N . SER A 1 85 ? -4.454 -1.529 19.590 1.00 71.94 85 SER A N 1
ATOM 649 C CA . SER A 1 85 ? -3.158 -2.171 19.363 1.00 71.94 85 SER A CA 1
ATOM 650 C C . SER A 1 85 ? -2.493 -2.447 20.708 1.00 71.94 85 SER A C 1
ATOM 652 O O . SER A 1 85 ? -2.759 -1.747 21.685 1.00 71.94 85 SER A O 1
ATOM 654 N N . PHE A 1 86 ? -1.593 -3.428 20.755 1.00 65.69 86 PHE A N 1
ATOM 655 C CA . PHE A 1 86 ? -0.836 -3.742 21.968 1.00 65.69 86 PHE A CA 1
ATOM 656 C C . PHE A 1 86 ? -0.159 -2.490 22.556 1.00 65.69 86 PHE A C 1
ATOM 658 O O . PHE A 1 86 ? -0.246 -2.237 23.751 1.00 65.69 86 PHE A O 1
ATOM 665 N N . ALA A 1 87 ? 0.380 -1.618 21.696 1.0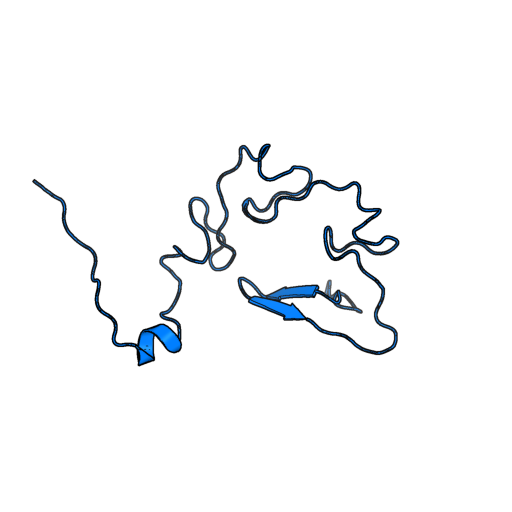0 68.88 87 ALA A N 1
ATOM 666 C CA . ALA A 1 87 ? 0.921 -0.319 22.096 1.00 68.88 87 ALA A CA 1
ATOM 667 C C . ALA A 1 87 ? -0.119 0.605 22.764 1.00 68.88 87 ALA A C 1
ATOM 669 O O . ALA A 1 87 ? 0.195 1.267 23.744 1.00 68.88 87 ALA A O 1
ATOM 670 N N . SER A 1 88 ? -1.363 0.643 22.275 1.00 65.19 88 SER A N 1
ATOM 671 C CA . SER A 1 88 ? -2.452 1.427 22.883 1.00 65.19 88 SER A CA 1
ATOM 672 C C . SER A 1 88 ? -2.961 0.837 24.200 1.00 65.19 88 SER A C 1
ATOM 674 O O . SER A 1 88 ? -3.492 1.572 25.027 1.00 65.19 88 SER A O 1
ATOM 676 N N . ILE A 1 89 ? -2.832 -0.477 24.382 1.00 66.94 89 ILE A N 1
ATOM 677 C CA . ILE A 1 89 ? -3.178 -1.166 25.631 1.00 66.94 89 ILE A CA 1
ATOM 678 C C . ILE A 1 89 ? -2.116 -0.862 26.694 1.00 66.94 89 ILE A C 1
ATOM 680 O O . ILE A 1 89 ? -2.461 -0.506 27.816 1.00 66.94 89 ILE A O 1
ATOM 684 N N . VAL A 1 90 ? -0.836 -0.919 26.318 1.00 70.25 90 VAL A N 1
ATOM 685 C CA . VAL A 1 90 ? 0.299 -0.621 27.208 1.00 70.25 90 VAL A CA 1
ATOM 686 C C . VAL A 1 90 ? 0.379 0.870 27.562 1.00 70.25 90 VAL A C 1
ATOM 688 O O . VAL A 1 90 ? 0.777 1.211 28.669 1.00 70.25 90 VAL A O 1
ATOM 691 N N . ALA A 1 91 ? -0.043 1.767 26.665 1.00 68.38 91 ALA A N 1
ATOM 692 C CA . ALA A 1 91 ? 0.007 3.215 26.885 1.00 68.38 91 ALA A CA 1
ATOM 693 C C . ALA A 1 91 ? -1.136 3.795 27.748 1.00 68.38 91 ALA A C 1
ATOM 695 O O . ALA A 1 91 ? -1.182 5.010 27.912 1.00 68.38 91 ALA A O 1
ATOM 696 N N . GLY A 1 92 ? -2.051 2.979 28.293 1.00 55.47 92 GLY A N 1
ATOM 697 C CA . GLY A 1 92 ? -3.142 3.465 29.148 1.00 55.47 92 GLY A CA 1
ATOM 698 C C . GLY A 1 92 ? -4.195 4.256 28.364 1.00 55.47 92 GLY A C 1
ATOM 699 O O . GLY A 1 92 ? -4.104 5.466 28.177 1.00 55.47 92 GLY A O 1
ATOM 700 N N . GLY A 1 93 ? -5.214 3.555 27.870 1.00 51.03 93 GLY A N 1
ATOM 701 C CA . GLY A 1 93 ? -6.288 4.153 27.085 1.00 51.03 93 GLY A CA 1
ATOM 702 C C . GLY A 1 93 ? -7.078 5.230 27.835 1.00 51.03 93 GLY A C 1
ATOM 703 O O . GLY A 1 93 ? -7.545 5.010 28.945 1.00 51.03 93 GLY A O 1
ATOM 704 N N . GLY A 1 94 ? -7.319 6.352 27.161 1.00 49.09 94 GLY A N 1
ATOM 705 C CA . GLY A 1 94 ? -8.293 7.354 27.575 1.00 49.09 94 GLY A CA 1
ATOM 706 C C . GLY A 1 94 ? -8.645 8.259 26.405 1.00 49.09 94 GLY A C 1
ATOM 707 O O . GLY A 1 94 ? -7.846 9.113 26.029 1.00 49.09 94 GLY A O 1
ATOM 708 N N . LYS A 1 95 ? -9.812 8.014 25.802 1.00 37.03 95 LYS A N 1
ATOM 709 C CA . LYS A 1 95 ? -10.679 8.980 25.107 1.00 37.03 95 LYS A CA 1
ATOM 710 C C . LYS A 1 95 ? -11.921 8.220 24.656 1.00 37.03 95 LYS A C 1
ATOM 712 O O . LYS A 1 95 ? -12.044 7.803 23.505 1.00 37.03 95 LYS A O 1
ATOM 717 N N . ASP A 1 96 ? -12.802 8.005 25.625 1.00 43.81 96 ASP A N 1
ATOM 718 C CA . ASP A 1 96 ? -14.201 7.725 25.353 1.00 43.81 96 ASP A CA 1
ATOM 719 C C . ASP A 1 96 ? -14.773 8.901 24.560 1.00 43.81 96 ASP A C 1
ATOM 721 O O . ASP A 1 96 ? -14.561 10.075 24.878 1.00 43.81 96 ASP A O 1
ATOM 725 N N . GLN A 1 97 ? -15.435 8.567 23.460 1.00 52.41 97 GLN A N 1
ATOM 726 C CA . GLN A 1 97 ? -16.285 9.498 22.743 1.00 52.41 97 GLN A CA 1
ATOM 727 C C . GLN A 1 97 ? -17.520 9.758 23.602 1.00 52.41 97 GLN A C 1
ATOM 729 O O . GLN A 1 97 ? -18.069 8.817 24.162 1.00 52.41 97 GLN A O 1
ATOM 734 N N . VAL A 1 98 ? -17.957 11.016 23.659 1.00 39.00 98 VAL A N 1
ATOM 735 C CA . VAL A 1 98 ? -19.342 11.478 23.441 1.00 39.00 98 VAL A CA 1
ATOM 736 C C . VAL A 1 98 ? -19.423 12.900 23.993 1.00 39.00 98 VAL A C 1
ATOM 738 O O . VAL A 1 98 ? -19.435 13.123 25.200 1.00 39.00 98 VAL A O 1
ATOM 741 N N . ARG A 1 99 ? -19.501 13.888 23.099 1.00 41.50 99 ARG A N 1
ATOM 742 C CA . ARG A 1 99 ? -20.142 15.164 23.419 1.00 41.50 99 ARG A CA 1
ATOM 743 C C . ARG A 1 99 ? -20.727 15.765 22.155 1.00 41.50 99 ARG A C 1
ATOM 745 O O . ARG A 1 99 ? -20.045 16.515 21.471 1.00 41.50 99 ARG A O 1
ATOM 752 N N . THR A 1 100 ? -21.989 15.437 21.909 1.00 37.91 100 THR A N 1
ATOM 753 C CA . THR A 1 100 ? -23.002 16.393 21.448 1.00 37.91 100 THR A CA 1
ATOM 754 C C . THR A 1 100 ? -24.369 15.726 21.478 1.00 37.91 100 THR A C 1
ATOM 756 O O . THR A 1 100 ? -24.596 14.738 20.786 1.00 37.91 100 THR A O 1
ATOM 759 N N . GLN A 1 101 ? -25.271 16.289 22.274 1.00 41.03 101 GLN A N 1
ATOM 760 C CA . GLN A 1 101 ? -26.648 16.591 21.891 1.00 41.03 101 GLN A CA 1
ATOM 761 C C . GLN A 1 101 ? -27.213 17.627 22.879 1.00 41.03 101 GLN A C 1
ATOM 763 O O . GLN A 1 101 ? -26.667 17.770 23.971 1.00 41.03 101 GLN A O 1
ATOM 768 N N . ALA A 1 102 ? -28.182 18.388 22.364 1.00 32.47 102 ALA A N 1
ATOM 769 C CA . ALA A 1 102 ? -28.734 19.677 22.794 1.00 32.47 102 ALA A CA 1
ATOM 770 C C . ALA A 1 102 ? -29.005 19.871 24.293 1.00 32.47 102 ALA A C 1
ATOM 772 O O . ALA A 1 102 ? -29.441 18.904 24.953 1.00 32.47 102 ALA A O 1
#

Secon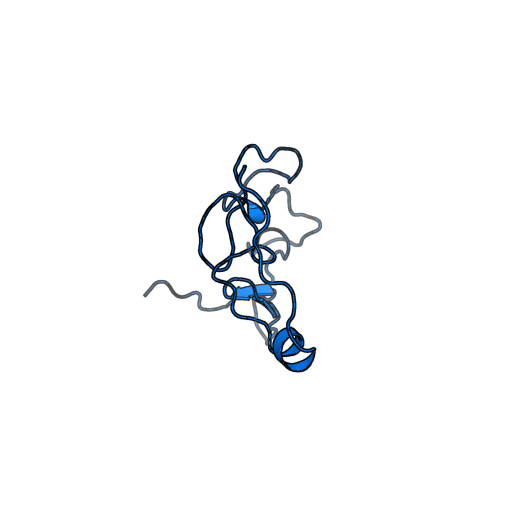dary structure (DSSP, 8-state):
----SS--SEEEETTEEEE---TT---B-TTT--BS--GGG----B-GGGS-BSS-GGG--SPPB-TTT--BS--GGG-TT-PPPHHHHHT-----------

Organism: Lepisosteus oculatus (NCBI:txid7918)

Foldseek 3Di:
DPDDPAQAQWDDDQPDIDGDDDPPHAHAAPQPRHGDDYVVPDPWAQDPQQVDTRHHPVPDPHFGAESHPRDGNDYVVPDPPDDQPPVCVVVDDDDDDDDDDD